Protein AF-Q96KX1-F1 (afdb_monomer_lite)

Structure (mmCIF, N/CA/C/O backbone):
data_AF-Q96KX1-F1
#
_entry.id   AF-Q96KX1-F1
#
loop_
_atom_site.group_PDB
_atom_site.id
_atom_site.type_symbol
_atom_site.label_atom_id
_atom_site.label_alt_id
_atom_site.label_comp_id
_atom_site.label_asym_id
_atom_site.label_entity_id
_atom_site.label_seq_id
_atom_site.pdbx_PDB_ins_code
_atom_site.Cartn_x
_atom_site.Cartn_y
_atom_site.Cartn_z
_atom_site.occupancy
_atom_site.B_iso_or_equiv
_atom_site.auth_seq_id
_atom_site.auth_comp_id
_atom_site.auth_asym_id
_atom_site.auth_atom_id
_atom_site.pdbx_PDB_model_num
ATOM 1 N N . MET A 1 1 ? 16.653 -23.775 -4.444 1.00 40.19 1 MET A N 1
ATOM 2 C CA . MET A 1 1 ? 16.022 -22.485 -4.798 1.00 40.19 1 MET A CA 1
ATOM 3 C C . MET A 1 1 ? 16.815 -21.378 -4.126 1.00 40.19 1 MET A C 1
ATOM 5 O O . MET A 1 1 ? 16.691 -21.196 -2.924 1.00 40.19 1 MET A O 1
ATOM 9 N N . ALA A 1 2 ? 17.723 -20.724 -4.851 1.00 47.81 2 ALA A N 1
ATOM 10 C CA . ALA A 1 2 ? 18.465 -19.603 -4.288 1.00 47.81 2 ALA A CA 1
ATOM 11 C C . ALA A 1 2 ? 17.488 -18.433 -4.129 1.00 47.81 2 ALA A C 1
ATOM 13 O O . ALA A 1 2 ? 16.910 -17.986 -5.119 1.00 47.81 2 ALA A O 1
ATOM 14 N N . TYR A 1 3 ? 17.295 -17.942 -2.905 1.00 55.84 3 TYR A N 1
ATOM 15 C CA . TYR A 1 3 ? 16.624 -16.668 -2.630 1.00 55.84 3 TYR A CA 1
ATOM 16 C C . TYR A 1 3 ? 17.507 -15.511 -3.131 1.00 55.84 3 TYR A C 1
ATOM 18 O O . TYR A 1 3 ? 17.964 -14.670 -2.367 1.00 55.84 3 TYR A O 1
ATOM 26 N N . GLY A 1 4 ? 17.806 -15.502 -4.427 1.00 50.06 4 GLY A N 1
ATOM 27 C CA . GLY A 1 4 ? 18.691 -14.559 -5.093 1.00 50.06 4 GLY A CA 1
ATOM 28 C C . GLY A 1 4 ? 17.980 -13.275 -5.490 1.00 50.06 4 GLY A C 1
ATOM 29 O O . GLY A 1 4 ? 18.352 -12.683 -6.495 1.00 50.06 4 GLY A O 1
ATOM 30 N N . VAL A 1 5 ? 16.954 -12.840 -4.749 1.00 54.91 5 VAL A N 1
ATOM 31 C CA . VAL A 1 5 ? 16.494 -11.458 -4.898 1.00 54.91 5 VAL A CA 1
ATOM 32 C C . VAL A 1 5 ? 17.591 -10.604 -4.275 1.00 54.91 5 VAL A C 1
ATOM 34 O O . VAL A 1 5 ? 17.799 -10.707 -3.061 1.00 54.91 5 VAL A O 1
ATOM 37 N N . PRO A 1 6 ? 18.303 -9.767 -5.051 1.00 52.53 6 PRO A N 1
ATOM 38 C CA . PRO A 1 6 ? 19.229 -8.814 -4.476 1.00 52.53 6 PRO A CA 1
ATOM 39 C C . PRO A 1 6 ? 18.365 -7.903 -3.615 1.00 52.53 6 PRO A C 1
ATOM 41 O O . PRO A 1 6 ? 17.593 -7.091 -4.135 1.00 52.53 6 PRO A O 1
ATOM 44 N N . ARG A 1 7 ? 18.406 -8.085 -2.292 1.00 58.53 7 ARG A N 1
ATOM 45 C CA . ARG A 1 7 ? 17.781 -7.136 -1.379 1.00 58.53 7 ARG A CA 1
ATOM 46 C C . ARG A 1 7 ? 18.531 -5.835 -1.613 1.00 58.53 7 ARG A C 1
ATOM 48 O O . ARG A 1 7 ? 19.632 -5.659 -1.104 1.00 58.53 7 ARG A O 1
ATOM 55 N N . LYS A 1 8 ? 17.941 -4.954 -2.432 1.00 61.75 8 LYS A N 1
ATOM 56 C CA . LYS A 1 8 ? 18.475 -3.624 -2.767 1.00 61.75 8 LYS A CA 1
ATOM 57 C C . LYS A 1 8 ? 18.905 -2.872 -1.507 1.00 61.75 8 LYS A C 1
ATOM 59 O O . LYS A 1 8 ? 19.849 -2.095 -1.552 1.00 61.75 8 LYS A O 1
ATOM 64 N N . ASN A 1 9 ? 18.255 -3.193 -0.390 1.00 62.31 9 ASN A N 1
ATOM 65 C CA . ASN A 1 9 ? 18.575 -2.693 0.926 1.00 62.31 9 ASN A CA 1
ATOM 66 C C . ASN A 1 9 ? 19.107 -3.849 1.791 1.00 62.31 9 ASN A C 1
ATOM 68 O O . ASN A 1 9 ? 18.335 -4.629 2.352 1.00 62.31 9 ASN A O 1
ATOM 72 N N . THR A 1 10 ? 20.428 -3.990 1.895 1.00 68.75 10 THR A N 1
ATOM 73 C CA . THR A 1 10 ? 21.028 -4.785 2.977 1.00 68.75 10 THR A CA 1
ATOM 74 C C . THR A 1 10 ? 20.829 -4.050 4.305 1.00 68.75 10 THR A C 1
ATOM 76 O O . THR A 1 10 ? 20.717 -2.822 4.325 1.00 68.75 10 THR A O 1
ATOM 79 N N . VAL A 1 11 ? 20.820 -4.766 5.435 1.00 69.12 11 VAL A N 1
ATOM 80 C CA . VAL A 1 11 ? 20.740 -4.136 6.773 1.00 69.12 11 VAL A CA 1
ATOM 81 C C . VAL A 1 11 ? 21.799 -3.033 6.914 1.00 69.12 11 VAL A C 1
ATOM 83 O O . VAL A 1 11 ? 21.500 -1.941 7.389 1.00 69.12 11 VAL A O 1
ATOM 86 N N . LYS A 1 12 ? 22.996 -3.266 6.356 1.00 69.19 12 LYS A N 1
ATOM 87 C CA . LYS A 1 12 ? 24.084 -2.286 6.276 1.00 69.19 12 LYS A CA 1
ATOM 88 C C . LYS A 1 12 ? 23.686 -1.000 5.543 1.00 69.19 12 LYS A C 1
ATOM 90 O O . LYS A 1 12 ? 23.965 0.083 6.037 1.00 69.19 12 LYS A O 1
ATOM 95 N N . THR A 1 13 ? 23.016 -1.086 4.390 1.00 74.75 13 THR A N 1
ATOM 96 C CA . THR A 1 13 ? 22.569 0.116 3.653 1.00 74.75 13 THR A CA 1
ATOM 97 C C . THR A 1 13 ? 21.483 0.906 4.377 1.00 74.75 13 THR A C 1
ATOM 99 O O . THR A 1 13 ? 21.505 2.130 4.309 1.00 74.75 13 THR A O 1
ATOM 102 N N . ILE A 1 14 ? 20.576 0.234 5.094 1.00 75.31 14 ILE A N 1
ATOM 103 C CA . ILE A 1 14 ? 19.530 0.908 5.880 1.00 75.31 14 ILE A CA 1
ATOM 104 C C . ILE A 1 14 ? 20.175 1.658 7.050 1.00 75.31 14 ILE A C 1
ATOM 106 O O . ILE A 1 14 ? 19.902 2.837 7.259 1.00 75.31 14 ILE A O 1
ATOM 110 N N . LEU A 1 15 ? 21.088 0.999 7.769 1.00 74.12 15 LEU A N 1
ATOM 111 C CA . LEU A 1 15 ? 21.770 1.591 8.920 1.00 74.12 15 LEU A CA 1
ATOM 112 C C . LEU A 1 15 ? 22.821 2.636 8.530 1.00 74.12 15 LEU A C 1
ATOM 114 O O . LEU A 1 15 ? 23.098 3.520 9.332 1.00 74.12 15 LEU A O 1
ATOM 118 N N . ARG A 1 16 ? 23.338 2.628 7.294 1.00 74.75 16 ARG A N 1
ATOM 119 C CA . ARG A 1 16 ? 24.251 3.676 6.802 1.00 74.75 16 ARG A CA 1
ATOM 120 C C . ARG A 1 16 ? 23.629 5.080 6.835 1.00 74.75 16 ARG A C 1
ATOM 122 O O . ARG A 1 16 ? 24.366 6.051 6.943 1.00 74.75 16 ARG A O 1
ATOM 129 N N . GLY A 1 17 ? 22.303 5.192 6.728 1.00 73.50 17 GLY A N 1
ATOM 130 C CA . GLY A 1 17 ? 21.584 6.463 6.882 1.00 73.50 17 GLY A CA 1
ATOM 131 C C . GLY A 1 17 ? 21.299 6.855 8.338 1.00 73.50 17 GLY A C 1
ATOM 132 O O . GLY A 1 17 ? 20.741 7.919 8.576 1.00 73.50 17 GLY A O 1
ATOM 133 N N . SER A 1 18 ? 21.640 5.998 9.302 1.00 75.19 18 SER A N 1
ATOM 134 C CA . SER A 1 18 ? 21.417 6.218 10.734 1.00 75.19 18 SER A CA 1
ATOM 135 C C . SER A 1 18 ? 22.695 6.675 11.448 1.00 75.19 18 SER A C 1
ATOM 137 O O . SER A 1 18 ? 23.771 6.720 10.857 1.00 75.19 18 SER A O 1
ATOM 139 N N . CYS A 1 19 ? 22.594 6.980 12.744 1.00 78.81 19 CYS A N 1
ATOM 140 C CA . CYS A 1 19 ? 23.741 7.311 13.595 1.00 78.81 19 CYS A CA 1
ATOM 141 C C . CYS A 1 19 ? 24.613 6.099 13.983 1.00 78.81 19 CYS A C 1
ATOM 143 O O . CYS A 1 19 ? 25.627 6.273 14.657 1.00 78.81 19 CYS A O 1
ATOM 145 N N . TYR A 1 20 ? 24.246 4.881 13.575 1.00 79.75 20 TYR A N 1
ATOM 146 C CA . TYR A 1 20 ? 24.973 3.666 13.932 1.00 79.75 20 TYR A CA 1
ATOM 147 C C . TYR A 1 20 ? 25.954 3.255 12.835 1.00 79.75 20 TYR A C 1
ATOM 149 O O . TYR A 1 20 ? 25.566 2.967 11.702 1.00 79.75 20 TYR A O 1
ATOM 157 N N . ASN A 1 21 ? 27.237 3.170 13.188 1.00 79.06 21 ASN A N 1
ATOM 158 C CA . ASN A 1 21 ? 28.255 2.616 12.304 1.00 79.06 21 ASN A CA 1
ATOM 159 C C . ASN A 1 21 ? 28.265 1.088 12.429 1.00 79.06 21 ASN A C 1
ATOM 161 O O . ASN A 1 21 ? 28.689 0.553 13.448 1.00 79.06 21 ASN A O 1
ATOM 165 N N . VAL A 1 22 ? 27.783 0.398 11.396 1.00 79.81 22 VAL A N 1
ATOM 166 C CA . VAL A 1 22 ? 27.774 -1.068 11.328 1.00 79.81 22 VAL A CA 1
ATOM 167 C C . VAL A 1 22 ? 28.799 -1.515 10.298 1.00 79.81 22 VAL A C 1
ATOM 169 O O . VAL A 1 22 ? 28.567 -1.416 9.085 1.00 79.81 22 VAL A O 1
ATOM 172 N N . GLN A 1 23 ? 29.945 -1.994 10.774 1.00 83.06 23 GLN A N 1
ATOM 173 C CA . GLN A 1 23 ? 30.998 -2.519 9.911 1.00 83.06 23 GLN A CA 1
ATOM 174 C C . GLN A 1 23 ? 30.821 -4.019 9.718 1.00 83.06 23 GLN A C 1
ATOM 176 O O . GLN A 1 23 ? 30.803 -4.475 8.567 1.00 83.06 23 GLN A O 1
ATOM 181 N N . GLU A 1 24 ? 30.583 -4.721 10.824 1.00 83.50 24 GLU A N 1
ATOM 182 C CA . GLU A 1 24 ? 30.652 -6.171 10.939 1.00 83.50 24 GLU A CA 1
ATOM 183 C C . GLU A 1 24 ? 29.349 -6.771 11.506 1.00 83.50 24 GLU A C 1
ATOM 185 O O . GLU A 1 24 ? 28.550 -6.073 12.140 1.00 83.50 24 GLU A O 1
ATOM 190 N N . PRO A 1 25 ? 29.080 -8.074 11.298 1.00 80.69 25 PRO A N 1
ATOM 191 C CA . PRO A 1 25 ? 27.828 -8.697 11.732 1.00 80.69 25 PRO A CA 1
ATOM 192 C C . PRO A 1 25 ? 27.583 -8.644 13.248 1.00 80.69 25 PRO A C 1
ATOM 194 O O . PRO A 1 25 ? 26.431 -8.561 13.680 1.00 80.69 25 PRO A O 1
ATOM 197 N N . TRP A 1 26 ? 28.640 -8.675 14.067 1.00 85.25 26 TRP A N 1
ATOM 198 C CA . TRP A 1 26 ? 28.519 -8.595 15.527 1.00 85.25 26 TRP A CA 1
ATOM 199 C C . TRP A 1 26 ? 28.052 -7.221 16.017 1.00 85.25 26 TRP A C 1
ATOM 201 O O . TRP A 1 26 ? 27.387 -7.156 17.051 1.00 85.25 26 TRP A O 1
ATOM 211 N N . ASP A 1 27 ? 28.293 -6.149 15.257 1.00 84.38 27 ASP A N 1
ATOM 212 C CA . ASP A 1 27 ? 27.771 -4.814 15.574 1.00 84.38 27 ASP A CA 1
ATOM 213 C C . ASP A 1 27 ? 26.238 -4.820 15.536 1.00 84.38 27 ASP A C 1
ATOM 215 O O . ASP A 1 27 ? 25.576 -4.247 16.399 1.00 84.38 27 ASP A O 1
ATOM 219 N N . ILE A 1 28 ? 25.650 -5.539 14.571 1.00 85.25 28 ILE A N 1
ATOM 220 C CA . ILE A 1 28 ? 24.194 -5.702 14.457 1.00 85.25 28 ILE A CA 1
ATOM 221 C C . ILE A 1 28 ? 23.652 -6.471 15.662 1.00 85.25 28 ILE A C 1
ATOM 223 O O . ILE A 1 28 ? 22.626 -6.088 16.223 1.00 85.25 28 ILE A O 1
ATOM 227 N N . ALA A 1 29 ? 24.335 -7.540 16.081 1.00 86.06 29 ALA A N 1
ATOM 228 C CA . ALA A 1 29 ? 23.936 -8.312 17.255 1.00 86.06 29 ALA A CA 1
ATOM 229 C C . ALA A 1 29 ? 23.995 -7.461 18.536 1.00 86.06 29 ALA A C 1
ATOM 231 O O . ALA A 1 29 ? 23.080 -7.518 19.361 1.00 86.06 29 ALA A O 1
ATOM 232 N N . LEU A 1 30 ? 25.027 -6.623 18.679 1.00 90.62 30 LEU A N 1
ATOM 233 C CA . LEU A 1 30 ? 25.166 -5.692 19.797 1.00 90.62 30 LEU A CA 1
ATOM 234 C C . LEU A 1 30 ? 24.063 -4.623 19.792 1.00 90.62 30 LEU A C 1
ATOM 236 O O . LEU A 1 30 ? 23.487 -4.343 20.846 1.00 90.62 30 LEU A O 1
ATOM 240 N N . LEU A 1 31 ? 23.729 -4.068 18.622 1.00 87.31 31 LEU A N 1
ATOM 241 C CA . LEU A 1 31 ? 22.637 -3.105 18.446 1.00 87.31 31 LEU A CA 1
ATOM 242 C C . LEU A 1 31 ? 21.274 -3.718 18.765 1.00 87.31 31 LEU A C 1
ATOM 244 O O . LEU A 1 31 ? 20.478 -3.115 19.476 1.00 87.31 31 LEU A O 1
ATOM 248 N N . ALA A 1 32 ? 21.009 -4.935 18.290 1.00 87.62 32 ALA A N 1
ATOM 249 C CA . ALA A 1 32 ? 19.769 -5.641 18.592 1.00 87.62 32 ALA A CA 1
ATOM 250 C C . ALA A 1 32 ? 19.641 -5.916 20.098 1.00 87.62 32 ALA A C 1
ATOM 252 O O . ALA A 1 32 ? 18.580 -5.689 20.682 1.00 87.62 32 ALA A O 1
ATOM 253 N N . LYS A 1 33 ? 20.737 -6.340 20.745 1.00 89.50 33 LYS A N 1
ATOM 254 C CA . LYS A 1 33 ? 20.784 -6.567 22.193 1.00 89.50 33 LYS A CA 1
ATOM 255 C C . LYS A 1 33 ? 20.520 -5.280 22.976 1.00 89.50 33 LYS A C 1
ATOM 257 O O . LYS A 1 33 ? 19.664 -5.284 23.854 1.00 89.50 33 LYS A O 1
ATOM 262 N N . THR A 1 34 ? 21.207 -4.187 22.640 1.00 88.81 34 THR A N 1
ATOM 263 C CA . THR A 1 34 ? 21.016 -2.883 23.303 1.00 88.81 34 THR A CA 1
ATOM 264 C C . THR A 1 34 ? 19.620 -2.315 23.070 1.00 88.81 34 THR A C 1
ATOM 266 O O . THR A 1 34 ? 19.005 -1.800 24.001 1.00 88.81 34 THR A O 1
ATOM 269 N N . TRP A 1 35 ? 19.071 -2.450 21.862 1.00 85.94 35 TRP A N 1
ATOM 270 C CA . TRP A 1 35 ? 17.704 -2.028 21.565 1.00 85.94 35 TRP A CA 1
ATOM 271 C C . TRP A 1 35 ? 16.677 -2.817 22.381 1.00 85.94 35 TRP A C 1
ATOM 273 O O . TRP A 1 35 ? 15.807 -2.215 23.003 1.00 85.94 35 TRP A O 1
ATOM 283 N N . SER A 1 36 ? 16.826 -4.141 22.471 1.00 84.38 36 SER A N 1
ATOM 284 C CA . SER A 1 36 ? 15.947 -4.983 23.288 1.00 84.38 36 SER A CA 1
ATOM 285 C C . SER A 1 36 ? 16.021 -4.639 24.777 1.00 84.38 36 SER A C 1
ATOM 287 O O . SER A 1 36 ? 14.983 -4.595 25.434 1.00 84.38 36 SER A O 1
ATOM 289 N N . THR A 1 37 ? 17.212 -4.375 25.327 1.00 87.06 37 THR A N 1
ATOM 290 C CA . THR A 1 37 ? 17.346 -3.962 26.736 1.00 87.06 37 THR A CA 1
ATOM 291 C C . THR A 1 37 ? 16.769 -2.574 26.977 1.00 87.06 37 THR A C 1
ATOM 293 O O . THR A 1 37 ? 16.129 -2.346 27.998 1.00 87.06 37 THR A O 1
ATOM 296 N N . ASN A 1 38 ? 16.942 -1.650 26.029 1.00 86.38 38 ASN A N 1
ATOM 297 C CA . ASN A 1 38 ? 16.356 -0.317 26.121 1.00 86.38 38 ASN A CA 1
ATOM 298 C C . ASN A 1 38 ? 14.830 -0.397 26.092 1.00 86.38 38 ASN A C 1
ATOM 300 O O . ASN A 1 38 ? 14.191 0.217 26.933 1.00 86.38 38 ASN A O 1
ATOM 304 N N . LEU A 1 39 ? 14.249 -1.199 25.196 1.00 81.38 39 LEU A N 1
ATOM 305 C CA . LEU A 1 39 ? 12.805 -1.434 25.163 1.00 81.38 39 LEU A CA 1
ATOM 306 C C . LEU A 1 39 ? 12.275 -2.043 26.461 1.00 81.38 39 LEU A C 1
ATOM 308 O O . LEU A 1 39 ? 11.223 -1.621 26.919 1.00 81.38 39 LEU A O 1
ATOM 312 N N . ALA A 1 40 ? 12.998 -2.988 27.066 1.00 77.94 40 ALA A N 1
ATOM 313 C CA . ALA A 1 40 ? 12.606 -3.570 28.350 1.00 77.94 40 ALA A CA 1
ATOM 314 C C . ALA A 1 40 ? 12.660 -2.551 29.505 1.00 77.94 40 ALA A C 1
ATOM 316 O O . ALA A 1 40 ? 11.849 -2.617 30.424 1.00 77.94 40 ALA A O 1
ATOM 317 N N . ASN A 1 41 ? 13.600 -1.600 29.457 1.00 78.88 41 ASN A N 1
ATOM 318 C CA . ASN A 1 41 ? 13.718 -0.530 30.451 1.00 78.88 41 ASN A CA 1
ATOM 319 C C . ASN A 1 41 ? 12.702 0.600 30.234 1.00 78.88 41 ASN A C 1
ATOM 321 O O . ASN A 1 41 ? 12.334 1.294 31.184 1.00 78.88 41 ASN A O 1
ATOM 325 N N . ILE A 1 42 ? 12.257 0.816 28.996 1.00 80.44 42 ILE A N 1
ATOM 326 C CA . ILE A 1 42 ? 11.200 1.777 28.707 1.00 80.44 42 ILE A CA 1
ATOM 327 C C . ILE A 1 42 ? 9.879 1.136 29.137 1.00 80.44 42 ILE A C 1
ATOM 329 O O . ILE A 1 42 ? 9.378 0.221 28.489 1.00 80.44 42 ILE A O 1
ATOM 333 N N . LYS A 1 43 ? 9.272 1.658 30.207 1.00 70.75 43 LYS A N 1
ATOM 334 C CA . LYS A 1 43 ? 7.869 1.379 30.543 1.00 70.75 43 LYS A CA 1
ATOM 335 C C . LYS A 1 43 ? 6.969 1.974 29.457 1.00 70.75 43 LYS A C 1
ATOM 337 O O . LYS A 1 43 ? 6.468 3.086 29.600 1.00 70.75 43 LYS A O 1
ATOM 342 N N . LEU A 1 44 ? 6.822 1.283 28.329 1.00 65.19 44 LEU A N 1
ATOM 343 C CA . LEU A 1 44 ? 5.848 1.655 27.312 1.00 65.19 44 LEU A CA 1
ATOM 344 C C . LEU A 1 44 ? 4.464 1.242 27.838 1.00 65.19 44 LEU A C 1
ATOM 346 O O . LEU A 1 44 ? 4.242 0.045 28.016 1.00 65.19 44 LEU A O 1
ATOM 350 N N . PRO A 1 45 ? 3.531 2.185 28.073 1.00 63.66 45 PRO A N 1
ATOM 351 C CA . PRO A 1 45 ? 2.229 1.877 28.677 1.00 63.66 45 PRO A CA 1
ATOM 352 C C . PRO A 1 45 ? 1.399 0.888 27.844 1.00 63.66 45 PRO A C 1
ATOM 354 O O . PRO A 1 45 ? 0.527 0.216 28.370 1.00 63.66 45 PRO A O 1
ATOM 357 N N . PHE A 1 46 ? 1.701 0.759 26.551 1.00 63.72 46 PHE A N 1
ATOM 358 C CA . PHE A 1 46 ? 1.047 -0.165 25.624 1.00 63.72 46 PHE A CA 1
ATOM 359 C C . PHE A 1 46 ? 1.754 -1.525 25.482 1.00 63.72 46 PHE A C 1
ATOM 361 O O . PHE A 1 46 ? 1.192 -2.434 24.880 1.00 63.72 46 PHE A O 1
ATOM 368 N N . LEU A 1 47 ? 2.979 -1.701 26.001 1.00 56.06 47 LEU A N 1
ATOM 369 C CA . LEU A 1 47 ? 3.633 -3.019 25.990 1.00 56.06 47 LEU A CA 1
ATOM 370 C C . LEU A 1 47 ? 3.165 -3.917 27.135 1.00 56.06 47 LEU A C 1
ATOM 372 O O . LEU A 1 47 ? 3.195 -5.132 26.963 1.00 56.06 47 LEU A O 1
ATOM 376 N N . GLU A 1 48 ? 2.689 -3.356 28.253 1.00 56.16 48 GLU A N 1
ATOM 377 C CA . GLU A 1 48 ? 2.021 -4.154 29.294 1.00 56.16 48 GLU A CA 1
ATOM 378 C C . GLU A 1 48 ? 0.808 -4.919 28.726 1.00 56.16 48 GLU A C 1
ATOM 380 O O . GLU A 1 48 ? 0.525 -6.031 29.168 1.00 56.16 48 GLU A O 1
ATOM 385 N N . GLU A 1 49 ? 0.140 -4.386 27.693 1.00 55.94 49 GLU A N 1
ATOM 386 C CA . GLU A 1 49 ? -1.010 -5.036 27.048 1.00 55.94 49 GLU A CA 1
ATOM 387 C C . GLU A 1 49 ? -0.621 -6.193 26.115 1.00 55.94 49 GLU A C 1
ATOM 389 O O . GLU A 1 49 ? -1.375 -7.161 25.980 1.00 55.94 49 GLU A O 1
ATOM 394 N N . ILE A 1 50 ? 0.561 -6.153 25.490 1.00 58.34 50 ILE A N 1
ATOM 395 C CA . ILE A 1 50 ? 1.006 -7.224 24.589 1.00 58.34 50 ILE A CA 1
ATOM 396 C C . ILE A 1 50 ? 1.720 -8.298 25.410 1.00 58.34 50 ILE A C 1
ATOM 398 O O . ILE A 1 50 ? 2.926 -8.519 25.293 1.00 58.34 50 ILE A O 1
ATOM 402 N N . SER A 1 51 ? 0.960 -9.008 26.242 1.00 55.25 51 SER A N 1
ATOM 403 C CA . SER A 1 51 ? 1.427 -10.286 26.775 1.00 55.25 51 SER A CA 1
ATOM 404 C C . SER A 1 51 ? 1.723 -11.222 25.596 1.00 55.25 51 SER A C 1
ATOM 406 O O . SER A 1 51 ? 0.832 -11.629 24.848 1.00 55.25 51 SER A O 1
ATOM 408 N N . PHE A 1 52 ? 3.006 -11.522 25.384 1.00 57.53 52 PHE A N 1
ATOM 409 C CA . PHE A 1 52 ? 3.469 -12.476 24.380 1.00 57.53 52 PHE A CA 1
ATOM 410 C C . PHE A 1 52 ? 2.819 -13.838 24.689 1.00 57.53 52 PHE A C 1
ATOM 412 O O . PHE A 1 52 ? 3.269 -14.563 25.571 1.00 57.53 52 PHE A O 1
ATOM 419 N N . GLY A 1 53 ? 1.716 -14.168 24.015 1.00 56.94 53 GLY A N 1
ATOM 420 C CA . GLY A 1 53 ? 1.040 -15.460 24.170 1.00 56.94 53 GLY A CA 1
ATOM 421 C C . GLY A 1 53 ? -0.102 -15.531 25.190 1.00 56.94 53 GLY A C 1
ATOM 422 O O . GLY A 1 53 ? -0.475 -16.638 25.574 1.00 56.94 53 GLY A O 1
ATOM 423 N N . GLY A 1 54 ? -0.709 -14.413 25.599 1.00 55.75 54 GLY A N 1
ATOM 424 C CA . GLY A 1 54 ? -2.010 -14.472 26.272 1.00 55.75 54 GLY A CA 1
ATOM 425 C C . GLY A 1 54 ? -3.078 -15.025 25.321 1.00 55.75 54 GLY A C 1
ATOM 426 O O . GLY A 1 54 ? -3.312 -14.456 24.254 1.00 55.75 54 GLY A O 1
ATOM 427 N N . SER A 1 55 ? -3.731 -16.141 25.665 1.00 63.16 55 SER A N 1
ATOM 428 C CA . SER A 1 55 ? -4.873 -16.635 24.890 1.00 63.16 55 SER A CA 1
ATOM 429 C C . SER A 1 55 ? -6.018 -15.627 25.008 1.00 63.16 55 SER A C 1
ATOM 431 O O . SER A 1 55 ? -6.730 -15.609 26.014 1.00 63.16 55 SER A O 1
ATOM 433 N N . VAL A 1 56 ? -6.197 -14.768 24.005 1.00 63.72 56 VAL A N 1
ATOM 434 C CA . VAL A 1 56 ? -7.365 -13.886 23.940 1.00 63.72 56 VAL A CA 1
ATOM 435 C C . VAL A 1 56 ? -8.581 -14.781 23.730 1.00 63.72 56 VAL A C 1
ATOM 437 O O . VAL A 1 56 ? -8.779 -15.335 22.648 1.00 63.72 56 VAL A O 1
ATOM 440 N N . GLN A 1 57 ? -9.380 -14.971 24.780 1.00 67.69 57 GLN A N 1
ATOM 441 C CA . GLN A 1 57 ? -10.669 -15.635 24.651 1.00 67.69 57 GLN A CA 1
ATOM 442 C C . GLN A 1 57 ? -11.579 -14.714 23.842 1.00 67.69 57 GLN A C 1
ATOM 444 O O . GLN A 1 57 ? -12.144 -13.757 24.364 1.00 67.69 57 GLN A O 1
ATOM 449 N N . LEU A 1 58 ? -11.679 -14.978 22.540 1.00 64.44 58 LEU A N 1
ATOM 450 C CA . LEU A 1 58 ? -12.633 -14.294 21.680 1.00 64.44 58 LEU A CA 1
ATOM 451 C C . LEU A 1 58 ? -14.039 -14.687 22.138 1.00 64.44 58 LEU A C 1
ATOM 453 O O . LEU A 1 58 ? -14.501 -15.804 21.895 1.00 64.44 58 LEU A O 1
ATOM 457 N N . THR A 1 59 ? -14.723 -13.778 22.824 1.00 68.50 59 THR A N 1
ATOM 458 C CA . THR A 1 59 ? -16.144 -13.935 23.110 1.00 68.50 59 THR A CA 1
ATOM 459 C C . THR A 1 59 ? -16.905 -13.837 21.793 1.00 68.50 59 THR A C 1
ATOM 461 O O . THR A 1 59 ? -16.724 -12.908 21.005 1.00 68.50 59 THR A O 1
ATOM 464 N N . LYS A 1 60 ? -17.757 -14.828 21.512 1.00 64.81 60 LYS A N 1
ATOM 465 C CA . LYS A 1 60 ? -18.681 -14.742 20.380 1.00 64.81 60 LYS A CA 1
ATOM 466 C C . LYS A 1 60 ? -19.641 -13.589 20.662 1.00 64.81 60 LYS A C 1
ATOM 468 O O . LYS A 1 60 ? -20.539 -13.737 21.484 1.00 64.81 60 LYS A O 1
ATOM 473 N N . CYS A 1 61 ? -19.463 -12.456 19.985 1.00 59.00 61 CYS A N 1
ATOM 474 C CA . CYS A 1 61 ? -20.505 -11.443 19.910 1.00 59.00 61 CYS A CA 1
ATOM 475 C C . CYS A 1 61 ? -21.712 -12.072 19.212 1.00 59.00 61 CYS A C 1
ATOM 477 O O . CYS A 1 61 ? -21.729 -12.223 17.991 1.00 59.00 61 CYS A O 1
ATOM 479 N N . THR A 1 62 ? -22.722 -12.457 19.987 1.00 57.94 62 THR A N 1
ATOM 480 C CA . THR A 1 62 ? -24.068 -12.637 19.462 1.00 57.94 62 THR A CA 1
ATOM 481 C C . THR A 1 62 ? -24.534 -11.244 19.072 1.00 57.94 62 THR A C 1
ATOM 483 O O . THR A 1 62 ? -24.845 -10.411 19.920 1.00 57.94 62 THR A O 1
ATOM 486 N N . THR A 1 63 ? -24.487 -10.921 17.783 1.00 57.56 63 THR A N 1
ATOM 487 C CA . THR A 1 63 ? -25.026 -9.658 17.281 1.00 57.56 63 THR A CA 1
ATOM 488 C C . THR A 1 63 ? -26.542 -9.685 17.450 1.00 57.56 63 THR A C 1
ATOM 490 O O . THR A 1 63 ? -27.273 -9.985 16.515 1.00 57.56 63 THR A O 1
ATOM 493 N N . ILE A 1 64 ? -27.032 -9.382 18.654 1.00 58.22 64 ILE A N 1
ATOM 494 C CA . ILE A 1 64 ? -28.432 -9.038 18.912 1.00 58.22 64 ILE A CA 1
ATOM 495 C C . ILE A 1 64 ? -28.604 -7.570 18.529 1.00 58.22 64 ILE A C 1
ATOM 497 O O . ILE A 1 64 ? -28.841 -6.718 19.374 1.00 58.22 64 ILE A O 1
ATOM 501 N N . LYS A 1 65 ? -28.375 -7.265 17.255 1.00 57.88 65 LYS A N 1
ATOM 502 C CA . LYS A 1 65 ? -28.970 -6.142 16.537 1.00 57.88 65 LYS A CA 1
ATOM 503 C C . LYS A 1 65 ? -29.010 -6.593 15.096 1.00 57.88 65 LYS A C 1
ATOM 505 O O . LYS A 1 65 ? -27.995 -6.572 14.401 1.00 57.88 65 LYS A O 1
ATOM 510 N N . ASP A 1 66 ? -30.184 -7.076 14.719 1.00 55.78 66 ASP A N 1
ATOM 511 C CA . ASP A 1 66 ? -30.592 -7.244 13.340 1.00 55.78 66 ASP A CA 1
ATOM 512 C C . ASP A 1 66 ? -30.072 -6.086 12.496 1.00 55.78 66 ASP A C 1
ATOM 514 O O . ASP A 1 66 ? -30.088 -4.922 12.910 1.00 55.78 66 ASP A O 1
ATOM 518 N N . GLY A 1 67 ? -29.526 -6.463 11.345 1.00 57.78 67 GLY A N 1
ATOM 519 C CA . GLY A 1 67 ? -28.691 -5.632 10.508 1.00 57.78 67 GLY A CA 1
ATOM 520 C C . GLY A 1 67 ? -29.223 -4.217 10.345 1.00 57.78 67 GLY A C 1
ATOM 521 O O . GLY A 1 67 ? -30.180 -3.973 9.613 1.00 57.78 67 GLY A O 1
ATOM 522 N N . LEU A 1 68 ? -28.472 -3.261 10.887 1.00 64.50 68 LEU A N 1
ATOM 523 C CA . LEU A 1 68 ? -28.271 -1.996 10.195 1.00 64.50 68 LEU A CA 1
ATOM 524 C C . LEU A 1 68 ? -27.465 -2.316 8.934 1.00 64.50 68 LEU A C 1
ATOM 526 O O . LEU A 1 68 ? -26.266 -2.063 8.842 1.00 64.50 68 LEU A O 1
ATOM 530 N N . LEU A 1 69 ? -28.129 -2.960 7.972 1.00 73.62 69 LEU A N 1
ATOM 531 C CA . LEU A 1 69 ? -27.660 -2.954 6.605 1.00 73.62 69 LEU A CA 1
ATOM 532 C C . LEU A 1 69 ? -27.487 -1.476 6.236 1.00 73.62 69 LEU A C 1
ATOM 534 O O . LEU A 1 69 ? -28.357 -0.663 6.573 1.00 73.62 69 LEU A O 1
ATOM 538 N N . PRO A 1 70 ? -26.365 -1.105 5.605 1.00 79.88 70 PRO A N 1
ATOM 539 C CA . PRO A 1 70 ? -26.191 0.257 5.135 1.00 79.88 70 PRO A CA 1
ATOM 540 C C . PRO A 1 70 ? -27.409 0.655 4.291 1.00 79.88 70 PRO A C 1
ATOM 542 O O . PRO A 1 70 ? -27.945 -0.163 3.537 1.00 79.88 70 PRO A O 1
ATOM 545 N N . SER A 1 71 ? -27.885 1.891 4.460 1.00 85.44 71 SER A N 1
ATOM 546 C CA . SER A 1 71 ? -29.020 2.383 3.682 1.00 85.44 71 SER A CA 1
ATOM 547 C C . SER A 1 71 ? -28.711 2.262 2.187 1.00 85.44 71 SER A C 1
ATOM 549 O O . SER A 1 71 ? -27.560 2.365 1.758 1.00 85.44 71 SER A O 1
ATOM 551 N N . ALA A 1 72 ? -29.733 2.055 1.354 1.00 89.75 72 ALA A N 1
ATOM 552 C CA . ALA A 1 72 ? -29.529 1.969 -0.095 1.00 89.75 72 ALA A CA 1
ATOM 553 C C . ALA A 1 72 ? -28.800 3.212 -0.655 1.00 89.75 72 ALA A C 1
ATOM 555 O O . ALA A 1 72 ? -28.033 3.112 -1.614 1.00 89.75 72 ALA A O 1
ATOM 556 N N . GLU A 1 73 ? -28.995 4.370 -0.018 1.00 92.38 73 GLU A N 1
ATOM 557 C CA . GLU A 1 73 ? -28.310 5.624 -0.327 1.00 92.38 73 GLU A CA 1
ATOM 558 C C . GLU A 1 73 ? -26.813 5.586 0.002 1.00 92.38 73 GLU A C 1
ATOM 560 O O . GLU A 1 73 ? -26.008 6.002 -0.832 1.00 92.38 73 GLU A O 1
ATOM 565 N N . SER A 1 74 ? -26.410 5.055 1.165 1.00 90.94 74 SER A N 1
ATOM 566 C CA . SER A 1 74 ? -24.989 4.978 1.525 1.00 90.94 74 SER A CA 1
ATOM 567 C C . SER A 1 74 ? -24.234 4.005 0.622 1.00 90.94 74 SER A C 1
ATOM 569 O O . SER A 1 74 ? -23.156 4.341 0.135 1.00 90.94 74 SER A O 1
ATOM 571 N N . ILE A 1 75 ? -24.847 2.862 0.289 1.00 92.19 75 ILE A N 1
ATOM 572 C CA . ILE A 1 75 ? -24.294 1.903 -0.680 1.00 92.19 75 ILE A CA 1
ATOM 573 C C . ILE A 1 75 ? -24.119 2.568 -2.051 1.00 92.19 75 ILE A C 1
ATOM 575 O O . ILE A 1 75 ? -23.112 2.355 -2.729 1.00 92.19 75 ILE A O 1
ATOM 579 N N . LYS A 1 76 ? -25.093 3.374 -2.490 1.00 95.81 76 LYS A N 1
ATOM 580 C CA . LYS A 1 76 ? -25.017 4.080 -3.774 1.00 95.81 76 LYS A CA 1
ATOM 581 C C . LYS A 1 76 ? -23.887 5.114 -3.782 1.00 95.81 76 LYS A C 1
ATOM 583 O O . LYS A 1 76 ? -23.104 5.126 -4.729 1.00 95.81 76 LYS A O 1
ATOM 588 N N . LEU A 1 77 ? -23.763 5.922 -2.728 1.00 95.75 77 LEU A N 1
ATOM 589 C CA . LEU A 1 77 ? -22.689 6.912 -2.591 1.00 95.75 77 LEU A CA 1
ATOM 590 C C . LEU A 1 77 ? -21.299 6.265 -2.569 1.00 95.75 77 LEU A C 1
ATOM 592 O O . LEU A 1 77 ? -20.388 6.740 -3.246 1.00 95.75 77 LEU A O 1
ATOM 596 N N . GLU A 1 78 ? -21.138 5.162 -1.838 1.00 95.38 78 GLU A N 1
ATOM 597 C CA . GLU A 1 78 ? -19.880 4.413 -1.774 1.00 95.38 78 GLU A CA 1
ATOM 598 C C . GLU A 1 78 ? -19.505 3.830 -3.143 1.00 95.38 78 GLU A C 1
ATOM 600 O O . GLU A 1 78 ? -18.367 3.969 -3.593 1.00 95.38 78 GLU A O 1
ATOM 605 N N . ARG A 1 79 ? -20.481 3.267 -3.869 1.00 96.50 79 ARG A N 1
ATOM 606 C CA . ARG A 1 79 ? -20.279 2.783 -5.244 1.00 96.50 79 ARG A CA 1
ATOM 607 C C . ARG A 1 79 ? -19.864 3.903 -6.193 1.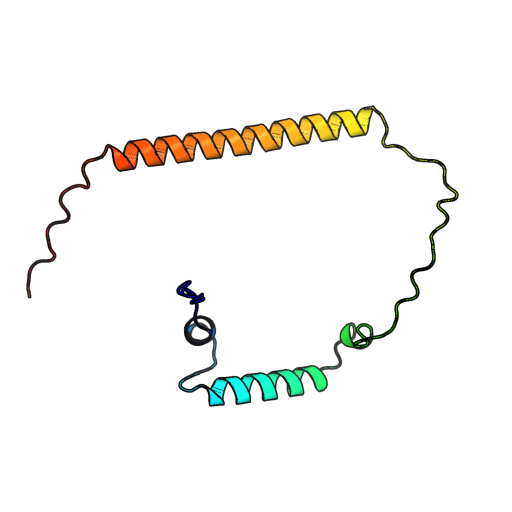00 96.50 79 ARG A C 1
ATOM 609 O O . ARG A 1 79 ? -18.939 3.717 -6.978 1.00 96.50 79 ARG A O 1
ATOM 616 N N . GLU A 1 80 ? -20.514 5.063 -6.133 1.00 97.62 80 GLU A N 1
ATOM 617 C CA . GLU A 1 80 ? -20.147 6.224 -6.954 1.00 97.62 80 GLU A CA 1
ATOM 618 C C . GLU A 1 80 ? -18.731 6.728 -6.636 1.00 97.62 80 GLU A C 1
ATOM 620 O O . GLU A 1 80 ? -17.978 7.088 -7.547 1.00 97.62 80 GLU A O 1
ATOM 625 N N . TYR A 1 81 ? -18.345 6.729 -5.358 1.00 97.69 81 TYR A N 1
ATOM 626 C CA . TYR A 1 81 ? -16.994 7.072 -4.925 1.00 97.69 81 TYR A CA 1
ATOM 627 C C . TYR A 1 81 ? -15.952 6.072 -5.446 1.00 97.69 81 TYR A C 1
ATOM 629 O O . TYR A 1 81 ? -14.952 6.484 -6.040 1.00 97.69 81 TYR A O 1
ATOM 637 N N . GLU A 1 82 ? -16.197 4.769 -5.296 1.00 97.81 82 GLU A N 1
ATOM 638 C CA . GLU A 1 82 ? -15.286 3.726 -5.779 1.00 97.81 82 GLU A CA 1
ATOM 639 C C . GLU A 1 82 ? -15.144 3.755 -7.303 1.00 97.81 82 GLU A C 1
ATOM 641 O O . GLU A 1 82 ? -14.028 3.678 -7.816 1.00 97.81 82 GLU A O 1
ATOM 646 N N . VAL A 1 83 ? -16.228 3.981 -8.053 1.00 97.94 83 VAL A N 1
ATOM 647 C CA . VAL A 1 83 ? -16.149 4.149 -9.515 1.00 97.94 83 VAL A CA 1
ATOM 648 C C . VAL A 1 83 ? -15.255 5.338 -9.884 1.00 97.94 83 VAL A C 1
ATOM 650 O O . VAL A 1 83 ? -14.380 5.200 -10.740 1.00 97.94 83 VAL A O 1
ATOM 653 N N . LYS A 1 84 ? -15.393 6.494 -9.216 1.00 97.94 84 LYS A N 1
ATOM 654 C CA . LYS A 1 84 ? -14.512 7.660 -9.440 1.00 97.94 84 LYS A CA 1
ATOM 655 C C . LYS A 1 84 ? -13.050 7.341 -9.115 1.00 97.94 84 LYS A C 1
ATOM 657 O O . LYS A 1 84 ? -12.153 7.709 -9.881 1.00 97.94 84 LYS A O 1
ATOM 662 N N . ARG A 1 85 ? -12.800 6.647 -8.003 1.00 97.88 85 ARG A N 1
ATOM 663 C CA . ARG A 1 85 ? -11.461 6.231 -7.565 1.00 97.88 85 ARG A CA 1
ATOM 664 C C . ARG A 1 85 ? -10.806 5.286 -8.576 1.00 97.88 85 ARG A C 1
ATOM 666 O O . ARG A 1 85 ? -9.656 5.509 -8.956 1.00 97.88 85 ARG A O 1
ATOM 673 N N . LEU A 1 86 ? -11.539 4.286 -9.061 1.00 97.69 86 LEU A N 1
ATOM 674 C CA . LEU A 1 86 ? -11.065 3.336 -10.070 1.00 97.69 86 LEU A CA 1
ATOM 675 C C . LEU A 1 86 ? -10.810 4.010 -11.422 1.00 97.69 86 LEU A C 1
ATOM 677 O O . LEU A 1 86 ? -9.775 3.757 -12.038 1.00 97.69 86 LEU A O 1
ATOM 681 N N . CYS A 1 87 ? -11.686 4.919 -11.859 1.00 98.06 87 CYS A N 1
ATOM 682 C CA . CYS A 1 87 ? -11.464 5.711 -13.070 1.00 98.06 87 CYS A CA 1
ATOM 683 C C . CYS A 1 87 ? -10.166 6.525 -12.985 1.00 98.06 87 CYS A C 1
ATOM 685 O O . CYS A 1 87 ? -9.377 6.517 -13.929 1.00 98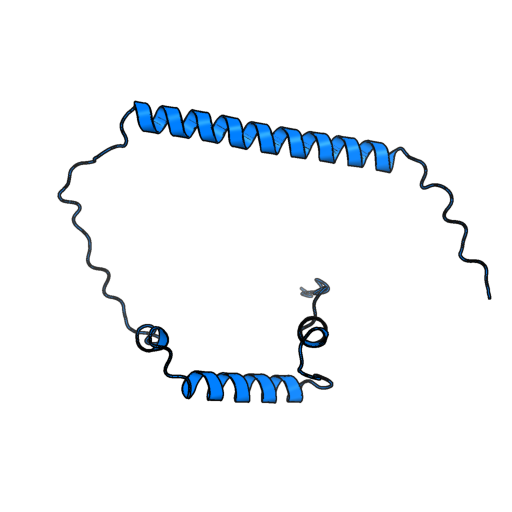.06 87 CYS A O 1
ATOM 687 N N . LYS A 1 88 ? -9.889 7.167 -11.841 1.00 97.50 88 LYS A N 1
ATOM 688 C CA . LYS A 1 88 ? -8.639 7.911 -11.621 1.00 97.50 88 LYS A CA 1
ATOM 689 C C . LYS A 1 88 ? -7.404 7.014 -11.744 1.00 97.50 88 LYS A C 1
ATOM 691 O O . LYS A 1 88 ? -6.450 7.393 -12.422 1.00 97.50 88 LYS A O 1
ATOM 696 N N . LEU A 1 89 ? -7.425 5.837 -11.116 1.00 97.44 89 LEU A N 1
ATOM 697 C CA . LEU A 1 89 ? -6.323 4.870 -11.193 1.00 97.44 89 LEU A CA 1
ATOM 698 C C . LEU A 1 89 ? -6.110 4.367 -12.626 1.00 97.44 89 LEU A C 1
ATOM 700 O O . LEU A 1 89 ? -4.975 4.322 -13.093 1.00 97.44 89 LEU A O 1
ATOM 704 N N . LYS A 1 90 ? -7.193 4.068 -13.350 1.00 97.38 90 LYS A N 1
ATOM 705 C CA . LYS A 1 90 ? -7.131 3.623 -14.747 1.00 97.38 90 LYS A CA 1
ATOM 706 C C . LYS A 1 90 ? -6.539 4.690 -15.670 1.00 97.38 90 LYS A C 1
ATOM 708 O O . LYS A 1 90 ? -5.728 4.364 -16.532 1.00 97.38 90 LYS A O 1
ATOM 713 N N . CYS A 1 91 ? -6.891 5.963 -15.475 1.00 96.06 91 CYS A N 1
ATOM 714 C CA . CYS A 1 91 ? -6.273 7.064 -16.217 1.00 96.06 91 CYS A CA 1
ATOM 715 C C . CYS A 1 91 ? -4.765 7.148 -15.950 1.00 96.06 91 CYS A C 1
ATOM 717 O O . CYS A 1 91 ? -3.993 7.235 -16.897 1.00 96.06 91 CYS A O 1
ATOM 719 N N . GLN A 1 92 ? -4.337 7.060 -14.684 1.00 96.12 92 GLN A N 1
ATOM 720 C CA . GLN A 1 92 ? -2.910 7.065 -14.331 1.00 96.12 92 GLN A CA 1
ATOM 721 C C . GLN A 1 92 ? -2.158 5.890 -14.962 1.00 96.12 92 GLN A C 1
ATOM 723 O O . GLN A 1 92 ? -1.063 6.070 -15.497 1.00 96.12 92 GLN A O 1
ATOM 728 N N . GLU A 1 93 ? -2.753 4.698 -14.932 1.00 96.25 93 GLU A N 1
ATOM 729 C CA . GLU A 1 93 ? -2.192 3.508 -15.562 1.00 96.25 93 GLU A CA 1
ATOM 730 C C . GLU A 1 93 ? -2.034 3.703 -17.078 1.00 96.25 93 GLU A C 1
ATOM 732 O O . GLU A 1 93 ? -0.951 3.462 -17.613 1.00 96.25 93 GLU A O 1
ATOM 737 N N . ASN A 1 94 ? -3.061 4.206 -17.767 1.00 96.19 94 ASN A N 1
ATOM 738 C CA . ASN A 1 94 ? -2.999 4.493 -19.202 1.00 96.19 94 ASN A CA 1
ATOM 739 C C . ASN A 1 94 ? -1.915 5.526 -19.535 1.00 96.19 94 ASN A C 1
ATOM 741 O O . ASN A 1 94 ? -1.076 5.261 -20.392 1.00 96.19 94 ASN A O 1
ATOM 745 N N . THR A 1 95 ? -1.855 6.645 -18.807 1.00 95.25 95 THR A N 1
ATOM 746 C CA . THR A 1 95 ? -0.807 7.659 -19.001 1.00 95.25 95 THR A CA 1
ATOM 747 C C . THR A 1 95 ? 0.587 7.070 -18.779 1.00 95.25 95 THR A C 1
ATOM 749 O O . THR A 1 95 ? 1.510 7.345 -19.541 1.00 95.25 95 THR A O 1
ATOM 75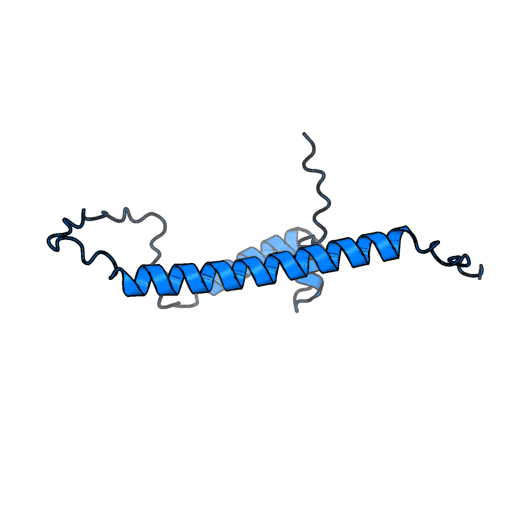2 N N . SER A 1 96 ? 0.766 6.214 -17.767 1.00 93.94 96 SER A N 1
ATOM 753 C CA . SER A 1 96 ? 2.057 5.555 -17.533 1.00 93.94 96 SER A CA 1
ATOM 754 C C . SER A 1 96 ? 2.457 4.611 -18.672 1.00 93.94 96 SER A C 1
ATOM 756 O O . SER A 1 96 ? 3.631 4.576 -19.047 1.00 93.94 96 SER A O 1
ATOM 758 N N . LYS A 1 97 ? 1.491 3.893 -19.263 1.00 93.19 97 LYS A N 1
ATOM 759 C CA . LYS A 1 97 ? 1.709 3.025 -20.427 1.00 93.19 97 LYS A CA 1
ATOM 760 C C . LYS A 1 97 ? 2.089 3.843 -21.659 1.00 93.19 97 LYS A C 1
ATOM 762 O O . LYS A 1 97 ? 3.045 3.483 -22.337 1.00 93.19 97 LYS A O 1
ATOM 767 N N . GLU A 1 98 ? 1.407 4.958 -21.910 1.00 92.00 98 GLU A N 1
ATOM 768 C CA . GLU A 1 98 ? 1.729 5.888 -23.000 1.00 92.00 98 GLU A CA 1
ATOM 769 C C . GLU A 1 98 ? 3.138 6.470 -22.851 1.00 92.00 98 GLU A C 1
ATOM 771 O O . GLU A 1 98 ? 3.929 6.422 -23.791 1.00 92.00 98 GLU A O 1
ATOM 776 N N . ILE A 1 99 ? 3.504 6.938 -21.653 1.00 90.06 99 ILE A N 1
ATOM 777 C CA . ILE A 1 99 ? 4.863 7.424 -21.369 1.00 90.06 99 ILE A CA 1
ATOM 778 C C . ILE A 1 99 ? 5.890 6.315 -21.612 1.00 90.06 99 ILE A C 1
ATOM 780 O O . ILE A 1 99 ? 6.933 6.562 -22.216 1.00 90.06 99 ILE A O 1
ATOM 784 N N . GLN A 1 100 ? 5.616 5.087 -21.166 1.00 88.56 100 GLN A N 1
ATOM 785 C CA . GLN A 1 100 ? 6.523 3.966 -21.386 1.00 88.56 100 GLN A CA 1
ATOM 786 C C . GLN A 1 100 ? 6.687 3.642 -22.878 1.00 88.56 100 GLN A C 1
ATOM 788 O O . GLN A 1 100 ? 7.807 3.352 -23.297 1.00 88.56 100 GLN A O 1
ATOM 793 N N . LEU A 1 101 ? 5.613 3.702 -23.673 1.00 86.81 101 LEU A N 1
ATOM 794 C CA . LEU A 1 101 ? 5.669 3.530 -25.128 1.00 86.81 101 LEU A CA 1
ATOM 795 C C . LEU A 1 101 ? 6.511 4.632 -25.781 1.00 86.81 101 LEU A C 1
ATOM 797 O O . LEU A 1 101 ? 7.483 4.315 -26.461 1.00 86.81 101 LEU A O 1
ATOM 801 N N . LEU A 1 102 ? 6.238 5.904 -25.473 1.00 86.94 102 LEU A N 1
ATOM 802 C CA . LEU A 1 102 ? 7.011 7.045 -25.983 1.00 86.94 102 LEU A CA 1
ATOM 803 C C . LEU A 1 102 ? 8.502 6.946 -25.631 1.00 86.94 102 LEU A C 1
ATOM 805 O O . LEU A 1 102 ? 9.364 7.256 -26.450 1.00 86.94 102 LEU A O 1
ATOM 809 N N . LEU A 1 103 ? 8.833 6.503 -24.415 1.00 82.00 103 LEU A N 1
ATOM 810 C CA . LEU A 1 103 ? 10.220 6.317 -23.983 1.00 82.00 103 LEU A CA 1
ATOM 811 C C . LEU A 1 103 ? 10.910 5.129 -24.663 1.00 82.00 103 LEU A C 1
ATOM 813 O O . LEU A 1 103 ? 12.126 5.172 -24.827 1.00 82.00 103 LEU A O 1
ATOM 817 N N . ARG A 1 104 ? 10.167 4.075 -25.028 1.00 80.12 104 ARG A N 1
ATOM 818 C CA . ARG A 1 104 ? 10.700 2.925 -25.778 1.00 80.12 104 ARG A CA 1
ATOM 819 C C . ARG A 1 104 ? 10.933 3.258 -27.247 1.00 80.12 104 ARG A C 1
ATOM 821 O O . ARG A 1 104 ? 11.929 2.812 -27.802 1.00 80.12 104 ARG A O 1
ATOM 828 N N . GLU A 1 105 ? 10.024 4.011 -27.863 1.00 75.94 105 GLU A N 1
ATOM 829 C CA . GLU A 1 105 ? 10.144 4.441 -29.261 1.00 75.94 105 GLU A CA 1
ATOM 830 C C . GLU A 1 105 ? 11.208 5.519 -29.448 1.00 75.94 105 GLU A C 1
ATOM 832 O O . GLU A 1 105 ? 11.810 5.619 -30.518 1.00 75.94 105 GLU A O 1
ATOM 837 N N . ARG A 1 106 ? 11.485 6.319 -28.411 1.00 69.06 106 ARG A N 1
ATOM 838 C CA . ARG A 1 106 ? 12.572 7.289 -28.465 1.00 69.06 106 ARG A CA 1
ATOM 839 C C . ARG A 1 106 ? 13.889 6.517 -28.592 1.00 69.06 106 ARG A C 1
ATOM 841 O O . ARG A 1 106 ? 14.245 5.804 -27.649 1.00 69.06 106 ARG A O 1
ATOM 848 N N . PRO A 1 107 ? 14.652 6.663 -29.695 1.00 65.38 107 PRO A N 1
ATOM 849 C CA . PRO A 1 107 ? 15.986 6.092 -29.748 1.00 65.38 107 PRO A CA 1
ATOM 850 C C . PRO A 1 107 ? 16.725 6.652 -28.542 1.00 65.38 107 PRO A C 1
ATOM 852 O O . PRO A 1 107 ? 16.739 7.872 -28.355 1.00 65.38 107 PRO A O 1
ATOM 855 N N . ALA A 1 108 ? 17.235 5.768 -27.679 1.00 64.12 108 ALA A N 1
ATOM 856 C CA . ALA A 1 108 ? 18.009 6.150 -26.511 1.00 64.12 108 ALA A CA 1
ATOM 857 C C . ALA A 1 108 ? 19.129 7.057 -27.014 1.00 64.12 108 ALA A C 1
ATOM 859 O O . ALA A 1 108 ? 20.091 6.576 -27.611 1.00 64.12 108 ALA A O 1
ATOM 860 N N . GLY A 1 109 ? 18.911 8.370 -26.887 1.00 58.12 109 GLY A N 1
ATOM 861 C CA . GLY A 1 109 ? 19.725 9.383 -27.531 1.00 58.12 109 GLY A CA 1
ATOM 862 C C . GLY A 1 109 ? 21.14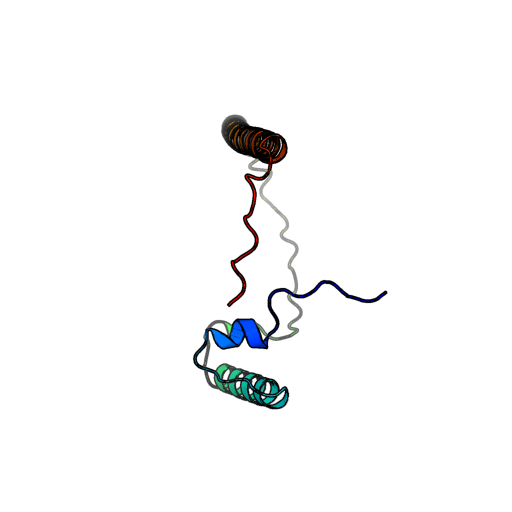4 9.131 -27.094 1.00 58.12 109 GLY A C 1
ATOM 863 O O . GLY A 1 109 ? 21.420 9.251 -25.904 1.00 58.12 109 GLY A O 1
ATOM 864 N N . LEU A 1 110 ? 21.947 8.663 -28.054 1.00 55.91 110 LEU A N 1
ATOM 865 C CA . LEU A 1 110 ? 23.365 8.353 -27.987 1.00 55.91 110 LEU A CA 1
ATOM 866 C C . LEU A 1 110 ? 23.933 8.701 -26.614 1.00 55.91 110 LEU A C 1
ATOM 868 O O . LEU A 1 110 ? 24.390 9.827 -26.398 1.00 55.91 110 LEU A O 1
ATOM 872 N N . ARG A 1 111 ? 23.885 7.751 -25.666 1.00 63.19 111 ARG A N 1
ATOM 873 C CA . ARG A 1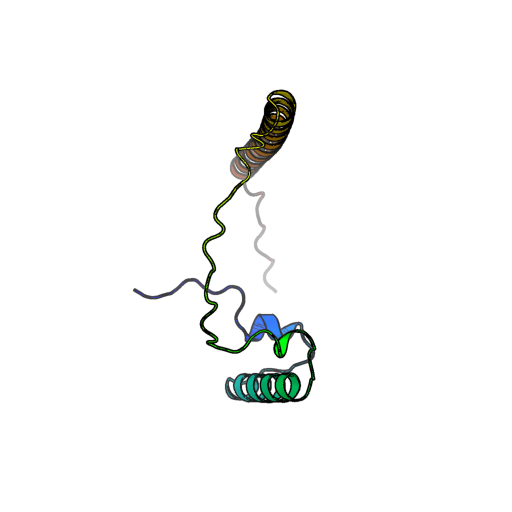 111 ? 24.790 7.832 -24.522 1.00 63.19 111 ARG A CA 1
ATOM 874 C C . ARG A 1 111 ? 26.170 7.846 -25.154 1.00 63.19 111 ARG A C 1
ATOM 876 O O . ARG A 1 111 ? 26.664 6.800 -25.564 1.00 63.19 111 ARG A O 1
ATOM 883 N N . ARG A 1 112 ? 26.757 9.034 -25.306 1.00 64.31 112 ARG A N 1
ATOM 884 C CA . ARG A 1 112 ? 28.172 9.132 -25.623 1.00 64.31 112 ARG A CA 1
ATOM 885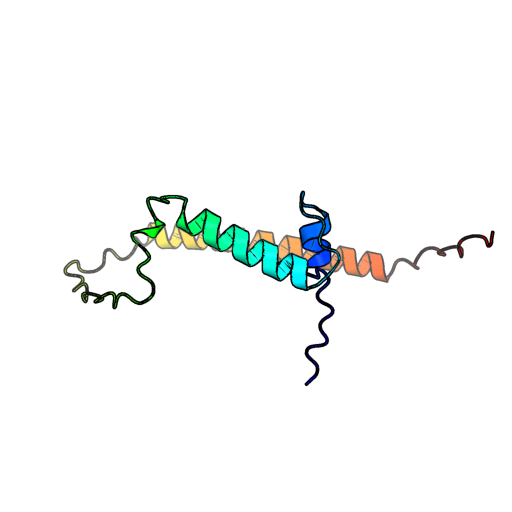 C C . ARG A 1 112 ? 28.862 8.367 -24.499 1.00 64.31 112 ARG A C 1
ATOM 887 O O . ARG A 1 112 ? 28.558 8.648 -23.332 1.00 64.31 112 ARG A O 1
ATOM 894 N N . PRO A 1 113 ? 29.697 7.365 -24.814 1.00 70.31 113 PRO A N 1
ATOM 895 C CA . PRO A 1 113 ? 30.557 6.776 -23.809 1.00 70.31 113 PRO A CA 1
ATOM 896 C C . PRO A 1 113 ? 31.227 7.917 -23.049 1.00 70.31 113 PRO A C 1
ATOM 898 O O . PRO A 1 113 ? 31.629 8.911 -23.663 1.00 70.31 113 PRO A O 1
ATOM 901 N N . LEU A 1 114 ? 31.267 7.807 -21.720 1.00 71.12 114 LEU A N 1
ATOM 902 C CA . LEU A 1 114 ? 32.027 8.751 -20.909 1.00 71.12 114 LEU A CA 1
ATOM 903 C C . LEU A 1 114 ? 33.431 8.849 -21.522 1.00 71.12 114 LEU A C 1
ATOM 905 O O . LEU A 1 114 ? 34.017 7.796 -21.792 1.00 71.12 114 LEU A O 1
ATOM 909 N N . PRO A 1 115 ? 33.946 10.060 -21.800 1.00 72.00 115 PRO A N 1
ATOM 910 C CA . PRO A 1 115 ? 35.289 10.189 -22.337 1.00 72.00 115 PRO A CA 1
ATOM 911 C C . PRO A 1 115 ? 36.259 9.494 -21.379 1.00 72.00 115 PRO A C 1
ATOM 913 O O . PRO A 1 115 ? 36.160 9.656 -20.158 1.00 72.00 115 PRO A O 1
ATOM 916 N N . SER A 1 116 ? 37.143 8.664 -21.935 1.00 75.44 116 SER A N 1
ATOM 917 C CA . SER A 1 116 ? 38.231 8.065 -21.170 1.00 75.44 116 SER A CA 1
ATOM 918 C C . SER A 1 116 ? 39.072 9.185 -20.562 1.00 75.44 116 SER A C 1
ATOM 920 O O . SER A 1 116 ? 39.324 10.186 -21.234 1.00 75.44 116 SER A O 1
ATOM 922 N N . LYS A 1 117 ? 39.446 9.013 -19.290 1.00 71.38 117 LYS A N 1
ATOM 923 C CA . LYS A 1 117 ? 40.401 9.891 -18.606 1.00 71.38 117 LYS A CA 1
ATOM 924 C C . LYS A 1 117 ? 41.711 9.998 -19.376 1.00 71.38 117 LYS A C 1
ATOM 926 O O . LYS A 1 117 ? 42.098 8.975 -19.984 1.00 71.38 117 LYS A O 1
#

Secondary structure (DSSP, 8-state):
-------SS-HHHHHTTSS----SHHHHHHHHHHHHHHHHHS--TTTTT--TT-----------S---PPPHHHHHHHHHHHHHHHHHHHHHHHHHHHHHHHHHHS-----PPPPP-

Organism: Homo sapiens (NCBI:txid9606)

Foldseek 3Di:
DPPPPPPPDDVCNVCVPDPQDDDDPVSVVVVVVVVVVVVVVPPPVCVVVCPPDDPPPPDPPPPPPDDPPPPPVVVVVVVVVVVVVVVVVVVVVVVVVVVVVVVVPPPPPPPPPDDDD

InterPro domains:
  IPR027825 Protein of unknown function DUF4522 [PF15022] (1-117)
  IPR027825 Protein of unknown function DUF4522 [PTHR38002] (1-117)

pLDDT: mean 76.4, std 14.97, range [40.19, 98.06]

Sequence (117 aa):
MAYGVPRKNTVKTILRGSCYNVQEPWDIALLAKTWSTNLANIKLPFLEEISFGGSVQLTKCTTIKDGLLPSAESIKLEREYEVKRLCKLKCQENTSKEIQLLLRERPAGLRRPLPSK

Radius of gyration: 27.48 Å; chains: 1; bounding box: 71×33×60 Å